Protein AF-A0A9D8E3G3-F1 (afdb_monomer_lite)

Sequence (41 aa):
CDAHHIQHWADGGETTLANLQLLCRQHHRQAHDNQPYPRRE

pLDDT: mean 84.09, std 13.98, range [46.75, 96.88]

Foldseek 3Di:
DDWAFQPDVVNVGDPDPVRTDDDDPVVRVVVVVPDDDPPDD

Secondary structure (DSSP, 8-state):
-EEEESS-GGGT---STTTEEEE-HHHHHHHHHTS------

Structure (mmCIF, N/CA/C/O backbone):
data_AF-A0A9D8E3G3-F1
#
_entry.id   AF-A0A9D8E3G3-F1
#
loop_
_atom_site.group_PDB
_atom_site.id
_atom_site.type_symbol
_atom_site.label_atom_id
_atom_site.label_alt_id
_atom_site.label_comp_id
_atom_site.label_asym_id
_atom_site.label_entity_id
_atom_site.label_seq_id
_atom_site.pdbx_PDB_ins_code
_atom_site.Cartn_x
_atom_site.Cartn_y
_atom_site.Cartn_z
_atom_site.occupancy
_atom_site.B_iso_or_equiv
_atom_site.auth_seq_id
_atom_site.auth_comp_id
_atom_site.auth_asym_id
_atom_site.auth_atom_id
_atom_site.pdbx_PDB_model_num
ATOM 1 N N . CY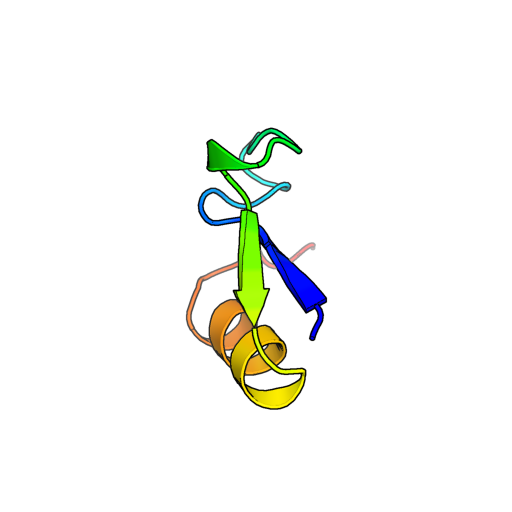S A 1 1 ? -1.668 -9.216 10.799 1.00 79.69 1 CYS A N 1
ATOM 2 C CA . CYS A 1 1 ? -2.334 -8.547 9.670 1.00 79.69 1 CYS A CA 1
ATOM 3 C C . CYS A 1 1 ? -1.277 -7.761 8.925 1.00 79.69 1 CYS A C 1
ATOM 5 O O . CYS A 1 1 ? -0.439 -7.170 9.595 1.00 79.69 1 CYS A O 1
ATOM 7 N N . ASP A 1 2 ? -1.319 -7.784 7.598 1.00 89.69 2 ASP A N 1
ATOM 8 C CA . ASP A 1 2 ? -0.382 -7.094 6.716 1.00 89.69 2 ASP A CA 1
ATOM 9 C C . ASP A 1 2 ? -1.166 -6.083 5.871 1.00 89.69 2 ASP A C 1
ATOM 11 O O . ASP A 1 2 ? -2.324 -6.336 5.523 1.00 89.69 2 ASP A O 1
ATOM 15 N N . ALA A 1 3 ? -0.546 -4.948 5.556 1.00 92.19 3 ALA A N 1
ATOM 16 C CA . ALA A 1 3 ? -1.120 -3.973 4.640 1.00 92.19 3 ALA A CA 1
ATOM 17 C C . ALA A 1 3 ? -0.935 -4.453 3.194 1.00 92.19 3 ALA A C 1
ATOM 19 O O . ALA A 1 3 ? 0.183 -4.735 2.762 1.00 92.19 3 ALA A O 1
ATOM 20 N N . HIS A 1 4 ? -2.039 -4.542 2.465 1.00 92.00 4 HIS A N 1
ATOM 21 C CA . HIS A 1 4 ? -2.103 -4.918 1.061 1.00 92.00 4 HIS A CA 1
ATOM 22 C C . HIS A 1 4 ? -2.526 -3.708 0.233 1.00 92.00 4 HIS A C 1
ATOM 24 O O . HIS A 1 4 ? -3.483 -3.028 0.601 1.00 92.00 4 HIS A O 1
ATOM 30 N N . HIS A 1 5 ? -1.824 -3.458 -0.869 1.00 93.31 5 HIS A N 1
ATOM 31 C CA . HIS A 1 5 ? -2.169 -2.382 -1.790 1.00 93.31 5 HIS A CA 1
ATOM 32 C C . HIS A 1 5 ? -3.334 -2.804 -2.693 1.00 93.31 5 HIS A C 1
ATOM 34 O O . HIS A 1 5 ? -3.258 -3.865 -3.304 1.00 93.31 5 HIS A O 1
ATOM 40 N N . ILE A 1 6 ? -4.378 -1.976 -2.789 1.00 91.62 6 ILE A N 1
ATOM 41 C CA . ILE A 1 6 ? -5.538 -2.208 -3.666 1.00 91.62 6 ILE A CA 1
ATOM 42 C C . ILE A 1 6 ? -5.128 -1.996 -5.132 1.00 91.62 6 ILE A C 1
ATOM 44 O O . ILE A 1 6 ? -5.299 -2.886 -5.962 1.00 91.62 6 ILE A O 1
ATOM 48 N N . GLN A 1 7 ? -4.529 -0.843 -5.446 1.00 90.94 7 GLN A N 1
ATOM 49 C CA . GLN A 1 7 ? -3.726 -0.648 -6.652 1.00 90.94 7 GLN A CA 1
ATOM 50 C C . GLN A 1 7 ? -2.294 -1.058 -6.342 1.00 90.94 7 GLN A C 1
ATOM 52 O O . GLN A 1 7 ? -1.668 -0.480 -5.453 1.00 90.94 7 GLN A O 1
ATOM 57 N N . HIS A 1 8 ? -1.766 -2.028 -7.086 1.00 88.25 8 HIS A N 1
ATOM 58 C CA . HIS A 1 8 ? -0.428 -2.568 -6.864 1.00 88.25 8 HIS A CA 1
ATOM 59 C C . HIS A 1 8 ? 0.633 -1.470 -6.850 1.00 88.25 8 HIS A C 1
ATOM 61 O O . HIS A 1 8 ? 0.663 -0.596 -7.715 1.00 88.25 8 HIS A O 1
ATOM 67 N N . TRP A 1 9 ? 1.567 -1.574 -5.903 1.00 89.31 9 TRP A N 1
ATOM 68 C CA . TRP A 1 9 ? 2.728 -0.683 -5.829 1.00 89.31 9 TRP A CA 1
ATOM 69 C C . TRP A 1 9 ? 3.526 -0.662 -7.145 1.00 89.31 9 TRP A C 1
ATOM 71 O O . TRP A 1 9 ? 3.989 0.389 -7.576 1.00 89.31 9 TRP A O 1
ATOM 81 N N . ALA A 1 10 ? 3.645 -1.813 -7.817 1.00 86.50 10 ALA A N 1
ATOM 82 C CA . ALA A 1 10 ? 4.352 -1.913 -9.094 1.00 86.50 10 ALA A CA 1
ATOM 83 C C . ALA A 1 10 ? 3.641 -1.199 -10.257 1.00 86.50 10 ALA A C 1
ATOM 85 O O . ALA A 1 10 ? 4.313 -0.793 -11.200 1.00 86.50 10 ALA A O 1
ATOM 86 N N . ASP A 1 11 ? 2.329 -0.983 -10.145 1.00 88.31 11 ASP A N 1
ATOM 87 C CA . ASP A 1 11 ? 1.510 -0.245 -11.114 1.00 88.31 11 ASP A CA 1
ATOM 88 C C . ASP A 1 11 ? 1.333 1.232 -10.704 1.00 88.31 11 ASP A C 1
ATOM 90 O O . ASP A 1 11 ? 0.411 1.914 -11.155 1.00 88.31 11 ASP A O 1
ATOM 94 N N . GLY A 1 12 ? 2.185 1.731 -9.800 1.00 92.00 12 GLY A N 1
ATOM 95 C CA . GLY A 1 12 ? 2.159 3.115 -9.325 1.00 92.00 12 GLY A CA 1
ATOM 96 C C . GLY A 1 12 ? 1.152 3.399 -8.208 1.00 92.00 12 GLY A C 1
ATOM 97 O O . GLY A 1 12 ? 0.855 4.562 -7.950 1.00 92.00 12 GLY A O 1
ATOM 98 N N . GLY A 1 13 ? 0.620 2.372 -7.538 1.00 94.25 13 GLY A N 1
ATOM 99 C CA . GLY A 1 13 ? -0.268 2.558 -6.392 1.00 94.25 13 GLY A CA 1
ATOM 100 C C . GLY A 1 13 ? 0.423 3.258 -5.220 1.00 94.25 13 GLY A C 1
ATOM 101 O O . GLY A 1 13 ? 1.478 2.822 -4.756 1.00 94.25 13 GLY A O 1
ATOM 102 N N . GLU A 1 14 ? -0.185 4.334 -4.717 1.00 96.50 14 GLU A N 1
ATOM 103 C CA . GLU A 1 14 ? 0.374 5.126 -3.619 1.00 96.50 14 GLU A CA 1
ATOM 104 C C . GLU A 1 14 ? 0.282 4.406 -2.266 1.00 96.50 14 GLU A C 1
ATOM 106 O O . GLU A 1 14 ? -0.677 3.684 -1.985 1.00 96.50 14 GLU A O 1
ATOM 111 N N . THR A 1 15 ? 1.233 4.671 -1.370 1.00 95.75 15 THR A N 1
ATOM 112 C CA . THR A 1 15 ? 1.179 4.192 0.019 1.00 95.75 15 THR A CA 1
ATOM 113 C C . THR A 1 15 ? 0.298 5.120 0.862 1.00 95.75 15 THR A C 1
ATOM 115 O O . THR A 1 15 ? 0.794 5.949 1.625 1.00 95.75 15 THR A O 1
ATOM 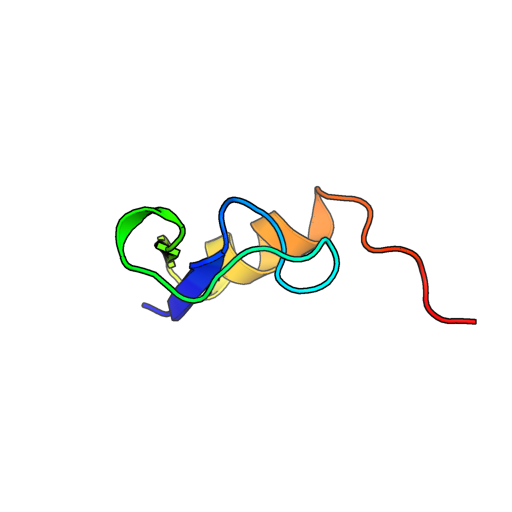118 N N . THR A 1 16 ? -1.023 5.000 0.725 1.00 96.88 16 THR A N 1
ATOM 119 C CA . THR A 1 16 ? -2.008 5.793 1.483 1.00 96.88 16 THR A CA 1
ATOM 120 C C . THR A 1 16 ? -3.041 4.894 2.151 1.00 96.88 16 THR A C 1
ATOM 122 O O . THR A 1 16 ? -3.312 3.793 1.683 1.00 96.88 16 THR A O 1
ATOM 125 N N . LEU A 1 17 ? -3.676 5.362 3.234 1.00 96.19 17 LEU A N 1
ATOM 126 C CA . L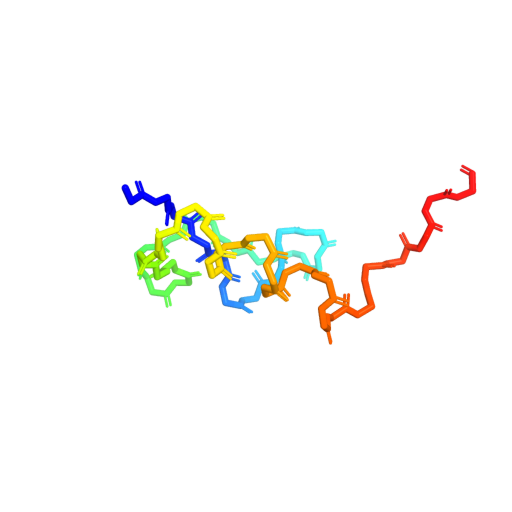EU A 1 17 ? -4.752 4.601 3.888 1.00 96.19 17 LEU A CA 1
ATOM 127 C C . LEU A 1 17 ? -5.918 4.290 2.937 1.00 96.19 17 LEU A C 1
ATOM 129 O O . LEU A 1 17 ? -6.584 3.279 3.113 1.00 96.19 17 LEU A O 1
ATOM 133 N N . ALA A 1 18 ? -6.142 5.132 1.926 1.00 96.75 18 ALA A N 1
ATOM 134 C CA . ALA A 1 18 ? -7.161 4.905 0.908 1.00 96.75 18 ALA A CA 1
ATOM 135 C C . ALA A 1 18 ? -6.806 3.757 -0.054 1.00 96.75 18 ALA A C 1
ATOM 137 O O . ALA A 1 18 ? -7.707 3.119 -0.588 1.00 96.75 18 ALA A O 1
ATOM 138 N N . ASN A 1 19 ? -5.515 3.482 -0.262 1.00 96.06 19 ASN A N 1
ATOM 139 C CA . ASN A 1 19 ? -5.030 2.422 -1.146 1.00 96.06 19 ASN A CA 1
ATOM 140 C C . ASN A 1 19 ? -4.570 1.162 -0.387 1.00 96.06 19 ASN A C 1
ATOM 142 O O . ASN A 1 19 ? -4.053 0.228 -0.994 1.00 96.06 19 ASN A O 1
ATOM 146 N N . LEU A 1 20 ? -4.730 1.119 0.939 1.00 95.12 20 LEU A N 1
ATOM 147 C CA . LEU A 1 20 ? -4.299 -0.002 1.769 1.00 95.12 20 LEU A CA 1
ATOM 148 C C . LEU A 1 20 ? -5.488 -0.681 2.447 1.00 95.12 20 LEU A C 1
ATOM 150 O O . LEU A 1 20 ? -6.349 -0.034 3.035 1.00 95.12 20 LEU A O 1
ATOM 154 N N . GLN A 1 21 ? -5.479 -2.011 2.448 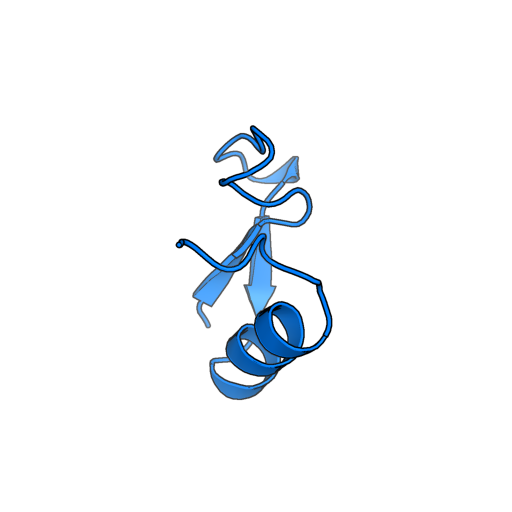1.00 94.44 21 GLN A N 1
ATOM 155 C CA . GLN A 1 21 ? -6.385 -2.830 3.251 1.00 94.44 21 GLN A CA 1
ATOM 156 C C . GLN A 1 21 ? -5.604 -3.813 4.124 1.00 94.44 21 GLN A C 1
ATOM 158 O O . GLN A 1 21 ? -4.511 -4.250 3.767 1.00 94.44 21 GLN A O 1
ATOM 163 N N . LEU A 1 22 ? -6.167 -4.193 5.272 1.00 95.31 22 LEU A N 1
ATOM 164 C CA . LEU A 1 22 ? -5.552 -5.184 6.152 1.00 95.31 22 LEU A CA 1
ATOM 165 C C . LEU A 1 22 ? -6.008 -6.591 5.779 1.00 95.31 22 LEU A C 1
ATOM 167 O O . LEU A 1 22 ? -7.192 -6.913 5.847 1.00 95.31 22 LEU A O 1
ATOM 171 N N . LEU A 1 23 ? -5.047 -7.449 5.453 1.00 92.06 23 LEU A N 1
ATOM 172 C CA . LEU A 1 23 ? -5.272 -8.868 5.201 1.00 92.06 23 LEU A CA 1
ATOM 173 C C . LEU A 1 23 ? -4.510 -9.727 6.214 1.00 92.06 23 LEU A C 1
ATOM 175 O O . LEU A 1 23 ? -3.503 -9.320 6.797 1.00 92.06 23 LEU A O 1
ATOM 179 N N . CYS A 1 24 ? -4.984 -10.950 6.455 1.00 94.19 24 CYS A N 1
ATOM 180 C CA . CYS A 1 24 ? -4.161 -11.943 7.144 1.00 94.19 24 CYS A CA 1
ATOM 181 C C . CYS A 1 24 ? -3.069 -12.455 6.188 1.00 94.19 24 CYS A C 1
ATOM 183 O O . CYS A 1 24 ? -3.222 -12.373 4.972 1.00 94.19 24 CYS A O 1
ATOM 185 N N . ARG A 1 25 ? -1.984 -13.035 6.716 1.00 88.62 25 ARG A N 1
ATOM 186 C CA . ARG A 1 25 ? -0.853 -13.522 5.898 1.00 88.62 25 ARG A CA 1
ATOM 187 C C . ARG A 1 25 ? -1.265 -14.497 4.788 1.00 88.62 25 ARG A C 1
ATOM 189 O O . ARG A 1 25 ? -0.655 -14.501 3.723 1.00 88.62 25 ARG A O 1
ATOM 196 N N . GLN A 1 26 ? -2.271 -15.336 5.044 1.00 90.81 26 GLN A N 1
ATOM 197 C CA . GLN A 1 26 ? -2.790 -16.284 4.057 1.00 90.81 26 GLN A CA 1
ATOM 198 C C . GLN A 1 26 ? -3.503 -15.553 2.913 1.00 90.81 26 GLN A C 1
ATOM 200 O O . GLN A 1 26 ? -3.133 -15.741 1.758 1.00 90.81 26 GLN A O 1
ATOM 205 N N . HIS A 1 27 ? -4.464 -14.680 3.232 1.00 88.94 27 HIS A N 1
ATOM 206 C CA . HIS A 1 27 ? -5.192 -13.901 2.227 1.00 88.94 27 HIS A CA 1
ATOM 207 C C . HIS A 1 27 ? -4.286 -12.909 1.493 1.00 88.94 27 HIS A C 1
ATOM 209 O O . HIS A 1 27 ? -4.479 -12.678 0.307 1.00 88.94 27 HIS A O 1
ATOM 215 N N . HIS A 1 28 ? -3.265 -12.366 2.164 1.00 88.25 28 HIS A N 1
ATOM 216 C CA . HIS A 1 28 ? -2.310 -11.462 1.536 1.00 88.25 28 HIS A CA 1
ATOM 217 C C . HIS A 1 28 ? -1.517 -12.165 0.427 1.00 88.25 28 HIS A C 1
ATOM 219 O O . HIS A 1 28 ? -1.385 -11.616 -0.658 1.00 88.25 28 HIS A O 1
ATOM 225 N N . ARG A 1 29 ? -1.055 -13.404 0.656 1.00 85.81 29 ARG A N 1
ATOM 226 C CA . ARG A 1 29 ? -0.372 -14.203 -0.376 1.00 85.81 29 ARG A CA 1
ATOM 227 C C . ARG A 1 29 ? -1.308 -14.584 -1.524 1.00 85.81 29 ARG A C 1
ATOM 229 O O . ARG A 1 29 ? -0.961 -14.363 -2.674 1.00 85.81 29 ARG A O 1
ATOM 236 N N . GLN A 1 30 ? -2.512 -15.063 -1.209 1.00 86.62 30 GLN A N 1
ATOM 237 C CA . GLN A 1 30 ? -3.507 -15.433 -2.226 1.00 86.62 30 GLN A CA 1
ATOM 238 C C . GLN A 1 30 ? -3.916 -14.256 -3.126 1.00 86.62 30 GLN A C 1
ATOM 240 O O . GLN A 1 30 ? -4.182 -14.456 -4.308 1.00 86.62 30 GLN A O 1
ATOM 245 N N . ALA A 1 31 ? -3.966 -13.034 -2.586 1.00 83.44 31 ALA A N 1
ATOM 246 C CA . ALA A 1 31 ? -4.258 -11.833 -3.368 1.00 83.44 31 ALA A CA 1
ATOM 247 C C . ALA A 1 31 ? -3.171 -11.540 -4.418 1.00 83.44 31 ALA A C 1
ATOM 249 O O . ALA A 1 31 ? -3.494 -11.113 -5.523 1.00 83.44 31 ALA A O 1
ATOM 250 N N . HIS A 1 32 ? -1.902 -11.829 -4.105 1.00 80.50 32 HIS A N 1
ATOM 251 C CA . HIS A 1 32 ? -0.797 -11.727 -5.066 1.00 80.50 32 HIS A CA 1
ATOM 252 C C . HIS A 1 32 ? -0.799 -12.861 -6.095 1.00 80.50 32 HIS A C 1
ATOM 254 O O . HIS A 1 32 ? -0.446 -12.626 -7.243 1.00 80.50 32 HIS A O 1
ATOM 260 N N . ASP A 1 33 ? -1.228 -14.068 -5.718 1.00 76.25 33 ASP A N 1
ATOM 261 C CA . ASP A 1 33 ? -1.246 -15.226 -6.625 1.00 76.25 33 ASP A CA 1
ATOM 262 C C . ASP A 1 33 ? -2.343 -15.125 -7.708 1.00 76.25 33 ASP A C 1
ATOM 264 O O . ASP A 1 33 ? -2.187 -15.659 -8.806 1.00 76.25 33 ASP A O 1
ATOM 268 N N . ASN A 1 34 ? -3.453 -14.435 -7.415 1.00 64.69 34 ASN A N 1
ATOM 269 C CA . ASN A 1 34 ? -4.599 -14.288 -8.323 1.00 64.69 34 ASN A CA 1
ATOM 270 C C . ASN A 1 34 ? -4.539 -13.044 -9.227 1.00 64.69 34 ASN A C 1
ATOM 272 O O . ASN A 1 34 ? -5.406 -1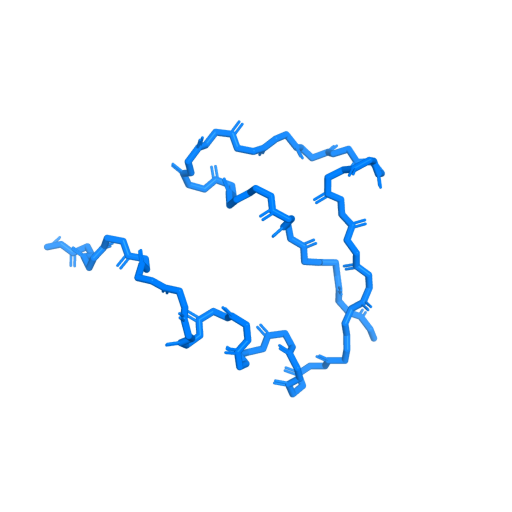2.884 -10.088 1.00 64.69 34 ASN A O 1
ATOM 276 N N . GLN A 1 35 ? -3.551 -12.161 -9.052 1.00 62.03 35 GLN A N 1
ATOM 277 C CA . GLN A 1 35 ? -3.336 -11.016 -9.937 1.00 62.03 35 GLN A CA 1
ATOM 278 C C . GLN A 1 35 ? -2.021 -11.189 -10.703 1.00 62.03 35 GLN A C 1
ATOM 280 O O . GLN A 1 35 ? -1.004 -11.529 -10.100 1.00 62.03 35 GLN A O 1
ATOM 285 N N . PRO A 1 36 ? -2.007 -10.981 -12.033 1.00 56.16 36 PRO A N 1
ATOM 286 C CA . PRO A 1 36 ? -0.798 -11.135 -12.823 1.00 56.16 36 PRO A CA 1
ATOM 287 C C . PRO A 1 36 ? 0.171 -10.004 -12.481 1.00 56.16 36 PRO A C 1
ATOM 289 O O . PRO A 1 36 ? 0.124 -8.933 -13.076 1.00 56.16 36 PRO A O 1
ATOM 292 N N . TYR A 1 37 ? 1.076 -10.240 -11.536 1.00 58.75 37 TYR A N 1
ATOM 293 C CA . TYR A 1 37 ? 2.281 -9.430 -11.461 1.00 58.75 37 TYR A CA 1
ATOM 294 C C . TYR A 1 37 ? 3.072 -9.675 -12.756 1.00 58.75 37 TYR A C 1
ATOM 296 O O . TYR A 1 37 ? 3.236 -10.844 -13.134 1.00 58.75 37 TYR A O 1
ATOM 304 N N . PRO A 1 38 ? 3.560 -8.640 -13.466 1.00 57.66 38 PRO A N 1
ATOM 305 C CA . PRO A 1 38 ? 4.422 -8.855 -14.618 1.00 57.66 38 PRO A CA 1
ATOM 306 C C . PRO A 1 38 ? 5.623 -9.681 -14.156 1.00 57.66 38 PRO A C 1
ATOM 308 O O . PRO A 1 38 ? 6.391 -9.264 -13.286 1.00 57.66 38 PRO A O 1
ATOM 311 N N . ARG A 1 39 ? 5.727 -10.910 -14.677 1.00 58.62 39 ARG A N 1
ATOM 312 C CA . ARG A 1 39 ? 6.815 -11.832 -14.351 1.00 58.62 39 ARG A CA 1
ATOM 313 C C . ARG A 1 39 ? 8.107 -11.090 -14.691 1.00 58.62 39 ARG A C 1
ATOM 315 O O . ARG A 1 39 ? 8.304 -10.732 -15.846 1.00 58.62 39 ARG A O 1
ATOM 322 N N . ARG A 1 40 ? 8.921 -10.778 -13.681 1.00 56.28 40 ARG A N 1
ATOM 323 C CA . ARG A 1 40 ? 10.223 -10.146 -13.910 1.00 56.28 40 ARG A CA 1
ATOM 324 C C . ARG A 1 40 ? 11.065 -11.144 -14.704 1.00 56.28 40 ARG A C 1
ATOM 326 O O . ARG A 1 40 ? 11.255 -12.263 -14.226 1.00 56.28 40 ARG A O 1
ATOM 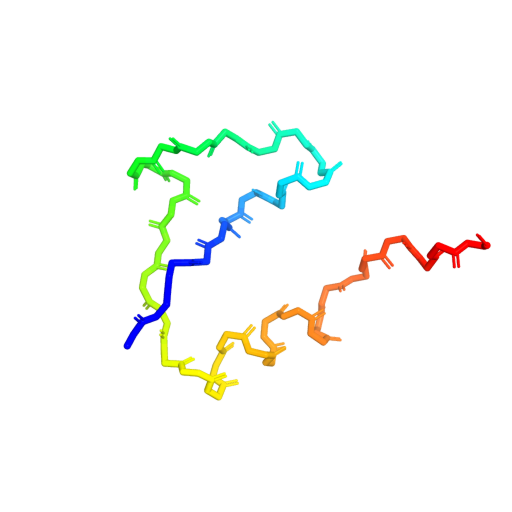333 N N . GLU A 1 41 ? 11.444 -10.758 -15.919 1.00 46.75 41 GLU A N 1
ATOM 334 C CA . GLU A 1 41 ? 12.483 -11.427 -16.713 1.00 46.75 41 GLU A CA 1
ATOM 335 C C . GLU A 1 41 ? 13.841 -11.326 -16.010 1.00 46.75 41 GLU A C 1
ATOM 337 O O . GLU A 1 41 ? 14.091 -10.285 -15.351 1.00 46.75 41 GLU A O 1
#

Radius of gyration: 10.52 Å; chains: 1; bounding box: 20×22×26 Å